Protein AF-A0A941BET4-F1 (afdb_monomer_lite)

Foldseek 3Di:
DDDDPPDALVVVVVLVVVVVVQDDDDDDDDPDQFFDDFDAAPVGDTLDTHTPPDHDPSVSVVVSSVVSVVDDD

Sequence (73 aa):
MRTPAGPRRAEVRDVAAARAGQVNTVAARTDRVDVDALLIRPDGCVAWGLPTRQDLDASTLVRALGTGSGQPP

Secondary structure (DSSP, 8-state):
-PPP--SHHHHHHHHHHTTTTT--------S-SSEEEEEE-TTS-EEEEEETT----HHHHHHHHHHTTT---

Structure (mmCIF, N/CA/C/O backbone):
data_AF-A0A941BET4-F1
#
_entry.id   AF-A0A941BET4-F1
#
loop_
_atom_site.group_PDB
_atom_site.id
_atom_site.type_symbol
_atom_site.label_atom_id
_atom_site.label_alt_id
_atom_site.label_comp_id
_atom_site.label_asym_id
_atom_site.label_entity_id
_atom_site.label_seq_id
_atom_site.pdbx_PDB_ins_code
_atom_site.Cartn_x
_atom_site.Cartn_y
_atom_site.Cartn_z
_atom_site.occupancy
_atom_site.B_iso_or_equiv
_atom_site.auth_seq_id
_atom_site.auth_comp_id
_atom_site.auth_asym_id
_atom_site.auth_atom_id
_atom_site.pdbx_PDB_model_num
ATOM 1 N N . MET A 1 1 ? 24.903 -0.824 -20.827 1.00 37.09 1 MET A N 1
ATOM 2 C CA . MET A 1 1 ? 25.131 -0.366 -19.440 1.00 37.09 1 MET A CA 1
ATOM 3 C C . MET A 1 1 ? 23.756 -0.179 -18.797 1.00 37.09 1 MET A C 1
ATOM 5 O O . MET A 1 1 ? 23.059 0.746 -19.180 1.00 37.09 1 MET A O 1
ATOM 9 N N . ARG A 1 2 ? 23.274 -1.138 -17.987 1.00 45.09 2 ARG A N 1
ATOM 10 C CA . 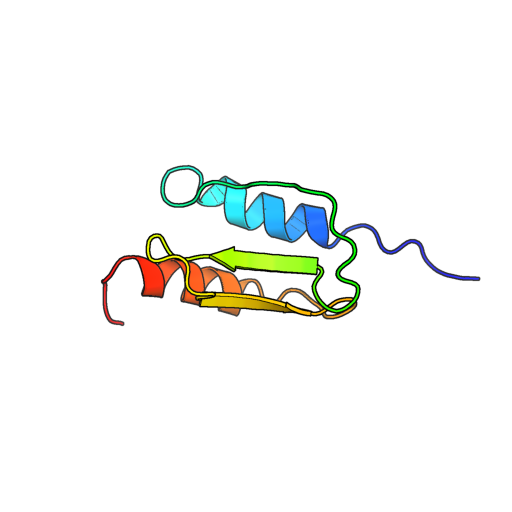ARG A 1 2 ? 21.942 -1.060 -17.346 1.00 45.09 2 ARG A CA 1
ATOM 11 C C . ARG A 1 2 ? 22.081 -0.290 -16.033 1.00 45.09 2 ARG A C 1
ATOM 13 O O . ARG A 1 2 ? 22.833 -0.723 -15.167 1.00 45.09 2 ARG A O 1
ATOM 20 N N . THR A 1 3 ? 21.379 0.825 -15.897 1.00 45.88 3 THR A N 1
ATOM 21 C CA . THR A 1 3 ? 21.285 1.597 -14.651 1.00 45.88 3 THR A CA 1
ATOM 22 C C . THR A 1 3 ? 20.629 0.733 -13.563 1.00 45.88 3 THR A C 1
ATOM 24 O O . THR A 1 3 ? 19.643 0.053 -13.865 1.00 45.88 3 THR A O 1
ATOM 27 N N . PRO A 1 4 ? 21.142 0.697 -12.319 1.00 44.31 4 PRO A N 1
ATOM 28 C CA . PRO A 1 4 ? 20.491 -0.047 -11.248 1.00 44.31 4 PRO A CA 1
ATOM 29 C C . PRO A 1 4 ? 19.128 0.585 -10.943 1.00 44.31 4 PRO A C 1
ATOM 31 O O . PRO A 1 4 ? 19.038 1.766 -10.623 1.00 44.31 4 PRO A O 1
ATOM 34 N N . ALA A 1 5 ? 18.057 -0.203 -11.043 1.00 49.31 5 ALA A N 1
ATOM 35 C CA . ALA A 1 5 ? 16.720 0.180 -10.599 1.00 49.31 5 ALA A CA 1
ATOM 36 C C . ALA A 1 5 ? 16.669 0.202 -9.059 1.00 49.31 5 ALA A C 1
ATOM 38 O O . ALA A 1 5 ? 16.166 -0.719 -8.419 1.00 49.31 5 ALA A O 1
ATOM 39 N N . GLY A 1 6 ? 17.242 1.239 -8.457 1.00 57.38 6 GLY A N 1
ATOM 40 C CA . GLY A 1 6 ? 17.075 1.589 -7.048 1.00 57.38 6 GLY A CA 1
ATOM 41 C C . GLY A 1 6 ? 16.933 3.102 -6.958 1.00 57.38 6 GLY A C 1
ATOM 42 O O . GLY A 1 6 ? 17.925 3.796 -7.151 1.00 57.38 6 GLY A O 1
ATOM 43 N N . PRO A 1 7 ? 15.687 3.607 -6.880 1.00 51.47 7 PRO A N 1
ATOM 44 C CA . PRO A 1 7 ? 15.207 4.303 -5.668 1.00 51.47 7 PRO A CA 1
ATOM 45 C C . PRO A 1 7 ? 13.712 4.049 -5.337 1.00 51.47 7 PRO A C 1
ATOM 47 O O . PRO A 1 7 ? 13.199 4.441 -4.296 1.00 51.47 7 PRO A O 1
ATOM 50 N N . ARG A 1 8 ? 13.019 3.261 -6.158 1.00 63.81 8 ARG A N 1
ATOM 51 C CA . ARG A 1 8 ? 11.561 3.310 -6.291 1.00 63.81 8 ARG A CA 1
ATOM 52 C C . ARG A 1 8 ? 10.741 2.640 -5.181 1.00 63.81 8 ARG A C 1
ATOM 54 O O . ARG A 1 8 ? 9.709 3.145 -4.744 1.00 63.81 8 ARG A O 1
ATOM 61 N N . ARG A 1 9 ? 11.223 1.495 -4.683 1.00 66.06 9 ARG A N 1
ATOM 62 C CA . ARG A 1 9 ? 10.625 0.803 -3.524 1.00 66.06 9 ARG A CA 1
ATOM 63 C C . ARG A 1 9 ? 10.855 1.558 -2.218 1.00 66.06 9 ARG A C 1
ATOM 65 O O . ARG A 1 9 ? 10.026 1.463 -1.319 1.00 66.06 9 ARG A O 1
ATOM 72 N N . ALA A 1 10 ? 11.968 2.283 -2.105 1.00 71.38 10 ALA A N 1
ATOM 73 C CA . ALA A 1 10 ? 12.247 3.097 -0.929 1.00 71.38 10 ALA A CA 1
ATOM 74 C C . ALA A 1 10 ? 11.253 4.261 -0.834 1.00 71.38 10 ALA A C 1
ATOM 76 O O . ALA A 1 10 ? 10.704 4.481 0.236 1.00 71.38 10 ALA A O 1
ATOM 77 N N . GLU A 1 11 ? 10.932 4.901 -1.959 1.00 74.81 11 GLU A N 1
ATOM 78 C CA . GLU A 1 11 ? 9.935 5.979 -2.024 1.00 74.81 11 GLU A CA 1
ATOM 79 C C . GLU A 1 11 ? 8.525 5.513 -1.633 1.00 74.81 11 GLU A C 1
ATOM 81 O O . GLU A 1 11 ? 7.856 6.168 -0.840 1.00 74.81 11 GLU A O 1
ATOM 86 N N . VAL A 1 12 ? 8.075 4.342 -2.110 1.00 74.69 12 VAL A N 1
ATOM 87 C CA . VAL A 1 12 ? 6.781 3.773 -1.675 1.00 74.69 12 VAL A CA 1
ATOM 88 C C . VAL A 1 12 ? 6.774 3.522 -0.165 1.0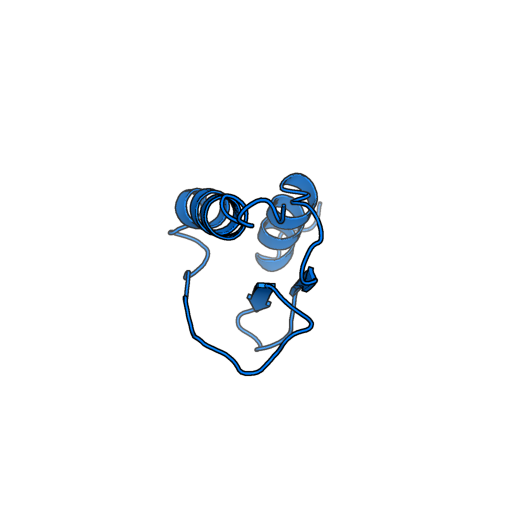0 74.69 12 VAL A C 1
ATOM 90 O O . VAL A 1 12 ? 5.778 3.800 0.502 1.00 74.69 12 VAL A O 1
ATOM 93 N N . ARG A 1 13 ? 7.885 3.015 0.386 1.00 77.12 13 ARG A N 1
ATOM 94 C CA . ARG A 1 13 ? 8.017 2.792 1.833 1.00 77.12 13 ARG A CA 1
ATOM 95 C C . ARG A 1 13 ? 8.049 4.099 2.615 1.00 77.12 13 ARG A C 1
ATOM 97 O O . ARG A 1 13 ? 7.492 4.118 3.701 1.00 77.12 13 ARG A O 1
ATOM 104 N N . ASP A 1 14 ? 8.657 5.154 2.088 1.00 81.88 14 ASP A N 1
ATOM 105 C CA . ASP A 1 14 ? 8.699 6.476 2.720 1.00 81.88 14 ASP A CA 1
ATOM 106 C C . ASP A 1 14 ? 7.295 7.101 2.803 1.00 81.88 14 ASP A C 1
ATOM 108 O O . ASP A 1 14 ? 6.822 7.448 3.888 1.00 81.88 14 ASP A O 1
ATOM 112 N N . VAL A 1 15 ? 6.553 7.089 1.687 1.00 78.56 15 VAL A N 1
ATOM 113 C CA . VAL A 1 15 ? 5.153 7.549 1.641 1.00 78.56 15 VAL A CA 1
ATOM 114 C C . VAL A 1 15 ? 4.263 6.730 2.582 1.00 78.56 15 VAL A C 1
ATOM 116 O O . VAL A 1 15 ? 3.398 7.285 3.264 1.00 78.56 15 VAL A O 1
ATOM 119 N N . ALA A 1 16 ? 4.476 5.413 2.657 1.00 78.06 16 ALA A N 1
ATOM 120 C CA . ALA A 1 16 ? 3.749 4.551 3.586 1.00 78.06 16 ALA A CA 1
ATOM 121 C C . ALA A 1 16 ? 4.164 4.779 5.052 1.00 78.06 16 ALA A C 1
ATOM 123 O O . ALA A 1 16 ? 3.309 4.763 5.937 1.00 78.06 16 ALA A O 1
ATOM 124 N N . ALA A 1 17 ? 5.445 5.050 5.323 1.00 79.19 17 ALA A N 1
ATOM 125 C CA . ALA A 1 17 ? 5.957 5.342 6.662 1.00 79.19 17 ALA A CA 1
ATOM 126 C C . ALA A 1 17 ? 5.351 6.632 7.230 1.00 79.19 17 ALA A C 1
ATOM 128 O O . ALA A 1 17 ? 4.958 6.659 8.397 1.00 79.19 17 ALA A O 1
ATOM 129 N N . ALA A 1 18 ? 5.144 7.651 6.390 1.00 80.19 18 ALA A N 1
ATOM 130 C CA . ALA A 1 18 ? 4.396 8.857 6.759 1.00 80.19 18 ALA A CA 1
ATOM 131 C C . ALA A 1 18 ? 2.927 8.574 7.157 1.00 80.19 18 ALA A C 1
ATOM 133 O O . ALA A 1 18 ? 2.240 9.447 7.687 1.00 80.19 18 ALA A O 1
ATOM 134 N N . ARG A 1 19 ? 2.428 7.353 6.917 1.00 74.50 19 ARG A N 1
ATOM 135 C CA . ARG A 1 19 ? 1.072 6.880 7.234 1.00 74.50 19 ARG A CA 1
ATOM 136 C C . ARG A 1 19 ? 1.065 5.645 8.145 1.00 74.50 19 ARG A C 1
ATOM 138 O O . ARG A 1 19 ? 0.047 4.958 8.209 1.00 74.50 19 ARG A O 1
ATOM 145 N N . ALA A 1 20 ? 2.139 5.391 8.897 1.00 71.62 20 ALA A N 1
ATOM 146 C CA . ALA A 1 20 ? 2.299 4.201 9.745 1.00 71.62 20 ALA A CA 1
ATOM 147 C C . ALA A 1 20 ? 1.201 3.995 10.819 1.00 71.62 20 ALA A C 1
ATOM 149 O O . ALA A 1 20 ? 1.078 2.903 11.362 1.00 71.62 20 ALA A O 1
ATOM 150 N N . GLY A 1 21 ? 0.380 5.013 11.114 1.00 75.88 21 GLY A N 1
ATOM 151 C CA . GLY A 1 21 ? -0.799 4.893 11.988 1.00 75.88 21 GLY A CA 1
ATOM 152 C C . GLY A 1 21 ? -2.099 4.468 11.288 1.00 75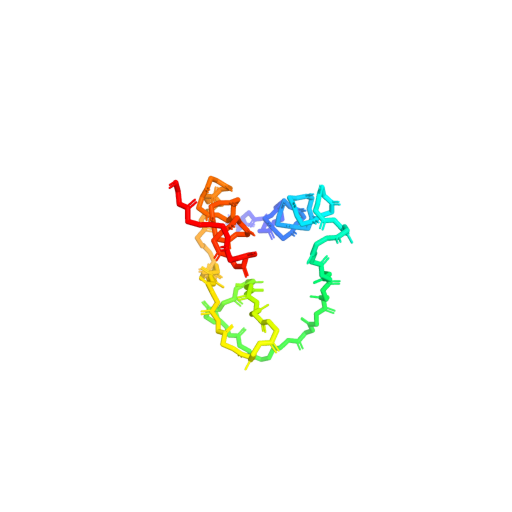.88 21 GLY A C 1
ATOM 153 O O . GLY A 1 21 ? -3.086 4.199 11.963 1.00 75.88 21 GLY A O 1
ATOM 154 N N . GLN A 1 22 ? -2.125 4.430 9.953 1.00 75.50 22 GLN A N 1
ATOM 155 C CA . GLN A 1 22 ? -3.306 4.091 9.143 1.00 75.50 22 GLN A CA 1
ATOM 156 C C . GLN A 1 22 ? -3.086 2.840 8.289 1.00 75.50 22 GLN A C 1
ATOM 158 O O . GLN A 1 22 ? -4.035 2.112 8.010 1.00 75.50 22 GLN A O 1
ATOM 163 N N . VAL A 1 23 ? -1.844 2.582 7.871 1.00 81.00 23 VAL 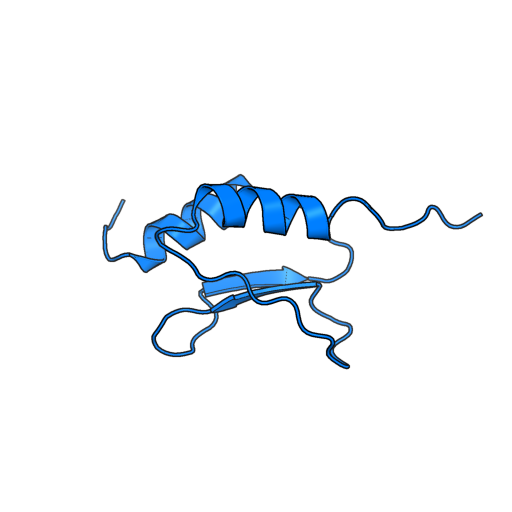A N 1
ATOM 164 C CA . VAL A 1 23 ? -1.495 1.431 7.034 1.00 81.00 23 VAL A CA 1
ATOM 165 C C . VAL A 1 23 ? -0.291 0.683 7.583 1.00 81.00 23 VAL A C 1
ATOM 167 O O . VAL A 1 23 ? 0.672 1.282 8.059 1.00 81.00 23 VAL A O 1
ATOM 170 N N . ASN A 1 24 ? -0.333 -0.644 7.470 1.00 84.19 24 ASN A N 1
ATOM 171 C CA . ASN A 1 24 ? 0.812 -1.493 7.761 1.00 84.19 24 ASN A CA 1
ATOM 172 C C . ASN A 1 24 ? 1.656 -1.692 6.494 1.00 84.19 24 ASN A C 1
ATOM 174 O O . ASN A 1 24 ? 1.118 -1.993 5.428 1.00 84.19 24 ASN A O 1
ATOM 178 N N . THR A 1 25 ? 2.978 -1.564 6.609 1.00 85.50 25 THR A N 1
ATOM 179 C CA . THR A 1 25 ? 3.900 -1.766 5.481 1.00 85.50 25 THR A CA 1
ATOM 180 C C . THR A 1 25 ? 4.546 -3.141 5.579 1.00 85.50 25 THR A C 1
ATOM 182 O O . THR A 1 25 ? 5.363 -3.387 6.464 1.00 85.50 25 THR A O 1
ATOM 185 N N . VAL A 1 26 ? 4.232 -4.025 4.632 1.00 87.38 26 VAL A N 1
ATOM 186 C CA . VAL A 1 26 ? 4.818 -5.369 4.547 1.00 87.38 26 VAL A CA 1
ATOM 187 C C . VAL A 1 26 ? 5.711 -5.458 3.314 1.00 87.38 26 VAL A C 1
ATOM 189 O O . VAL A 1 26 ? 5.281 -5.160 2.203 1.00 87.38 26 VAL A O 1
ATOM 192 N N . ALA A 1 27 ? 6.962 -5.882 3.504 1.00 85.88 27 ALA A N 1
ATOM 193 C CA . ALA A 1 27 ? 7.883 -6.187 2.414 1.00 85.88 27 ALA A CA 1
ATOM 194 C C . ALA A 1 27 ? 8.054 -7.706 2.308 1.00 85.88 27 ALA A C 1
ATOM 196 O O . ALA A 1 27 ? 8.580 -8.335 3.224 1.00 85.88 27 ALA A O 1
ATOM 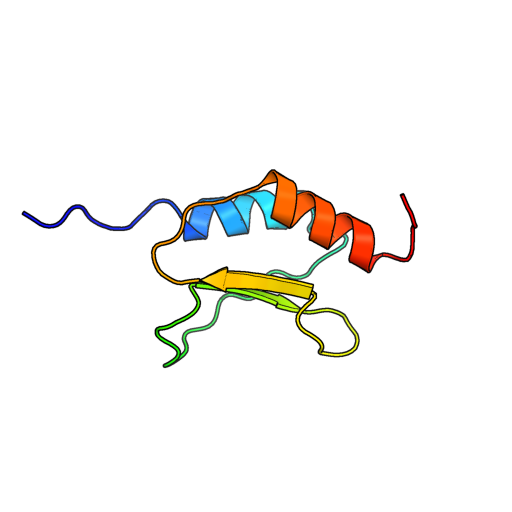197 N N . ALA A 1 28 ? 7.626 -8.286 1.188 1.00 84.69 28 ALA A N 1
ATOM 198 C CA . ALA A 1 28 ? 7.745 -9.713 0.909 1.00 84.69 28 ALA A CA 1
ATOM 199 C C . ALA A 1 28 ? 8.379 -9.940 -0.468 1.00 84.69 28 ALA A C 1
ATOM 201 O O . ALA A 1 28 ? 8.214 -9.131 -1.383 1.00 84.69 28 ALA A O 1
ATOM 202 N N . ARG A 1 29 ? 9.113 -11.048 -0.621 1.00 83.94 29 ARG A N 1
ATOM 203 C CA . ARG A 1 29 ? 9.524 -11.530 -1.946 1.00 83.94 29 ARG A CA 1
ATOM 204 C C . ARG A 1 29 ? 8.357 -12.287 -2.571 1.00 83.94 29 ARG A C 1
ATOM 206 O O . ARG A 1 29 ? 7.689 -13.055 -1.888 1.00 83.94 29 ARG A O 1
ATOM 213 N N . THR A 1 30 ? 8.134 -12.067 -3.858 1.00 81.94 30 THR A N 1
ATOM 214 C CA . THR A 1 30 ? 7.105 -12.742 -4.649 1.00 81.94 30 THR A CA 1
ATOM 215 C C . THR A 1 30 ? 7.676 -13.090 -6.018 1.00 81.94 30 THR A C 1
ATOM 217 O O . THR A 1 30 ? 8.537 -12.370 -6.523 1.00 81.94 30 THR A O 1
ATOM 220 N N . ASP A 1 31 ? 7.186 -14.173 -6.617 1.00 86.94 31 ASP A N 1
ATOM 221 C CA . ASP A 1 31 ? 7.480 -14.548 -8.005 1.00 86.94 31 ASP A CA 1
ATOM 222 C C . ASP A 1 31 ? 6.716 -13.685 -9.027 1.00 86.94 31 ASP A C 1
ATOM 224 O O . ASP A 1 31 ? 6.886 -13.846 -10.235 1.00 86.94 31 ASP A O 1
ATOM 228 N N . ARG A 1 32 ? 5.865 -12.755 -8.565 1.00 80.75 32 ARG A N 1
ATOM 229 C CA . ARG A 1 32 ? 5.185 -11.788 -9.433 1.00 80.75 32 ARG A CA 1
ATOM 230 C C . ARG A 1 32 ? 6.190 -10.818 -10.043 1.00 80.75 32 ARG A C 1
ATOM 232 O O . ARG A 1 32 ? 6.927 -10.134 -9.339 1.00 80.75 32 ARG A O 1
ATOM 239 N N . VAL A 1 33 ? 6.178 -10.753 -11.372 1.00 83.19 33 VAL A N 1
ATOM 240 C CA . VAL A 1 33 ? 7.076 -9.908 -12.178 1.00 83.19 33 VAL A CA 1
ATOM 241 C C . VAL A 1 33 ? 6.393 -8.654 -12.720 1.00 83.19 33 VAL A C 1
ATOM 243 O O . VAL A 1 33 ? 7.053 -7.813 -13.326 1.00 83.19 33 VAL A O 1
ATOM 246 N N . ASP A 1 34 ? 5.075 -8.563 -12.555 1.00 85.06 34 ASP A N 1
ATOM 247 C CA . ASP A 1 34 ? 4.226 -7.517 -13.120 1.00 85.06 34 ASP A CA 1
ATOM 248 C C . ASP A 1 34 ? 3.952 -6.348 -12.158 1.00 85.06 34 ASP A C 1
ATOM 250 O O . ASP A 1 34 ? 3.569 -5.269 -12.614 1.00 85.06 34 ASP A O 1
ATOM 254 N N . VAL A 1 35 ? 4.191 -6.521 -10.852 1.00 85.00 35 VAL A N 1
ATOM 255 C CA . VAL A 1 35 ? 3.875 -5.529 -9.815 1.00 85.00 35 VAL A CA 1
ATOM 256 C C . VAL A 1 35 ? 5.011 -5.361 -8.799 1.00 85.00 35 VAL A C 1
ATOM 258 O O . VAL A 1 35 ? 5.560 -6.335 -8.289 1.00 85.00 35 VAL A O 1
ATOM 261 N N . ASP A 1 36 ? 5.359 -4.110 -8.486 1.00 86.69 36 ASP A N 1
ATOM 262 C CA . ASP A 1 36 ? 6.387 -3.749 -7.494 1.00 86.69 36 ASP A CA 1
ATOM 263 C C . ASP A 1 36 ? 5.792 -3.421 -6.110 1.00 86.69 36 ASP A C 1
ATOM 265 O O . ASP A 1 36 ? 6.463 -3.610 -5.093 1.00 86.69 36 ASP A O 1
ATOM 269 N N . ALA A 1 37 ? 4.548 -2.927 -6.048 1.00 88.06 37 ALA A N 1
ATOM 270 C CA . ALA A 1 37 ? 3.853 -2.633 -4.793 1.00 88.06 37 ALA A CA 1
ATOM 271 C C . ALA A 1 37 ? 2.328 -2.713 -4.942 1.00 88.06 37 ALA A C 1
ATOM 273 O O . ALA A 1 37 ? 1.781 -2.416 -6.002 1.00 88.06 37 ALA A O 1
ATOM 274 N N . LEU A 1 38 ? 1.643 -3.068 -3.857 1.00 88.69 38 LEU A N 1
ATOM 275 C CA . LEU A 1 38 ? 0.186 -3.107 -3.773 1.00 88.69 38 LEU A CA 1
ATOM 276 C C . LEU A 1 38 ? -0.271 -2.440 -2.477 1.00 88.69 38 LEU A C 1
ATOM 278 O O . LEU A 1 38 ? 0.335 -2.641 -1.424 1.00 88.69 38 LEU A O 1
ATOM 282 N N . LEU A 1 39 ? -1.367 -1.692 -2.560 1.00 87.31 39 LEU A N 1
ATOM 283 C CA . LEU A 1 39 ? -2.141 -1.258 -1.406 1.00 87.31 39 LEU A CA 1
ATOM 284 C C . LEU A 1 39 ? -3.357 -2.169 -1.282 1.00 87.31 39 LEU A C 1
ATOM 286 O O . LEU A 1 39 ? -4.223 -2.188 -2.161 1.00 87.31 39 LEU A O 1
ATOM 290 N N . ILE A 1 40 ? -3.414 -2.909 -0.180 1.00 87.62 40 ILE A N 1
ATOM 291 C CA . ILE A 1 40 ? -4.496 -3.842 0.119 1.00 87.62 40 ILE A CA 1
ATOM 292 C C . ILE A 1 40 ? -5.388 -3.228 1.193 1.00 87.62 40 ILE A C 1
ATOM 294 O O . ILE A 1 40 ? -4.901 -2.735 2.211 1.00 87.62 40 ILE A O 1
ATOM 298 N N . ARG A 1 41 ? -6.696 -3.239 0.948 1.00 84.94 41 ARG A N 1
ATOM 299 C CA . ARG A 1 41 ? -7.709 -2.810 1.912 1.00 84.94 41 ARG A CA 1
ATOM 300 C C . ARG A 1 41 ? -7.892 -3.861 3.011 1.00 84.94 41 ARG A C 1
ATOM 302 O O . ARG A 1 41 ? -7.590 -5.030 2.781 1.00 84.94 41 ARG A O 1
ATOM 309 N N . PRO A 1 42 ? -8.463 -3.495 4.171 1.00 84.38 42 PRO A N 1
ATOM 310 C CA . PRO A 1 42 ? -8.768 -4.457 5.232 1.00 84.38 42 PRO A CA 1
ATOM 311 C C . PRO A 1 42 ? -9.683 -5.611 4.791 1.00 84.38 42 PRO A C 1
ATOM 313 O O . PRO A 1 42 ? -9.580 -6.707 5.328 1.00 84.38 42 PRO A O 1
ATOM 316 N N . ASP A 1 43 ? -10.546 -5.387 3.793 1.00 86.38 43 ASP A N 1
ATOM 317 C CA . ASP A 1 43 ? -11.400 -6.422 3.186 1.00 86.38 43 ASP A CA 1
ATOM 318 C C . ASP A 1 43 ? -10.654 -7.382 2.234 1.00 86.38 43 ASP A C 1
ATOM 320 O O . ASP A 1 43 ? -11.248 -8.325 1.717 1.00 86.38 43 ASP A O 1
ATOM 324 N N . GLY A 1 44 ? -9.355 -7.167 2.007 1.00 85.94 44 GLY A N 1
ATOM 325 C CA . GLY A 1 44 ? -8.516 -7.996 1.145 1.00 85.94 44 GLY A CA 1
ATOM 326 C C . GLY A 1 44 ? -8.487 -7.571 -0.326 1.00 85.94 44 GLY A C 1
ATOM 327 O O . GLY A 1 44 ? -7.684 -8.114 -1.085 1.00 85.94 44 GLY A O 1
ATOM 328 N N . CYS A 1 45 ? -9.291 -6.587 -0.750 1.00 88.06 45 CYS A N 1
ATOM 329 C CA . CYS A 1 45 ? -9.235 -6.076 -2.120 1.00 88.06 45 CYS A CA 1
ATOM 330 C C . CYS A 1 45 ? -8.044 -5.135 -2.346 1.00 88.06 45 CYS A C 1
ATOM 332 O O . CYS A 1 45 ? -7.604 -4.403 -1.457 1.00 88.06 45 CYS A O 1
ATOM 334 N N . VAL A 1 46 ? -7.557 -5.096 -3.586 1.00 87.94 46 VAL A N 1
ATOM 335 C CA . VAL A 1 46 ? -6.519 -4.154 -4.018 1.00 87.94 46 VAL A CA 1
ATOM 336 C C . VAL A 1 46 ? -7.149 -2.775 -4.240 1.00 87.94 46 VAL A C 1
ATOM 338 O O . VAL A 1 46 ? -8.000 -2.619 -5.112 1.00 87.94 46 VAL A O 1
ATOM 341 N N . ALA A 1 47 ? -6.719 -1.768 -3.479 1.00 86.31 47 ALA A N 1
ATOM 342 C CA . ALA A 1 47 ? -7.106 -0.368 -3.699 1.00 86.31 47 ALA A CA 1
ATOM 343 C C . ALA A 1 47 ? -6.188 0.351 -4.693 1.00 86.31 47 ALA A C 1
ATOM 345 O O . ALA A 1 47 ? -6.612 1.301 -5.348 1.00 86.31 47 ALA A O 1
ATOM 346 N N . TRP A 1 48 ? -4.926 -0.072 -4.789 1.00 88.19 48 TRP A N 1
ATOM 347 C CA . TRP A 1 48 ? -3.946 0.511 -5.699 1.00 88.19 48 TRP A CA 1
ATOM 348 C C . TRP A 1 48 ? -2.806 -0.468 -5.975 1.00 88.19 48 TRP A C 1
ATOM 350 O O . TRP A 1 48 ? -2.470 -1.295 -5.126 1.00 88.19 48 TRP A O 1
ATOM 360 N N . GLY A 1 49 ? -2.187 -0.353 -7.147 1.00 88.62 49 GLY A N 1
ATOM 361 C CA . GLY A 1 49 ? -1.004 -1.122 -7.505 1.00 88.62 49 GLY A CA 1
ATOM 362 C C . GLY A 1 49 ? -0.008 -0.294 -8.300 1.00 88.62 49 GLY A C 1
ATOM 363 O O . GLY A 1 49 ? -0.394 0.549 -9.108 1.00 88.62 49 GLY A O 1
ATOM 364 N N . LEU A 1 50 ? 1.272 -0.569 -8.072 1.00 88.12 50 LEU A N 1
ATOM 365 C CA . LEU A 1 50 ? 2.385 -0.046 -8.848 1.00 88.12 50 LEU A CA 1
ATOM 366 C C . LEU A 1 50 ? 2.917 -1.140 -9.770 1.00 88.12 50 LEU A C 1
ATOM 368 O O . LEU A 1 50 ? 3.590 -2.054 -9.283 1.00 88.12 50 LEU A O 1
ATOM 372 N N . PRO A 1 51 ? 2.676 -1.053 -11.084 1.00 87.50 51 PRO A N 1
ATOM 373 C CA . PRO A 1 51 ? 3.237 -2.011 -12.017 1.00 87.50 51 PRO A CA 1
ATOM 374 C C . PRO A 1 51 ? 4.760 -1.907 -12.078 1.00 87.50 51 PRO A C 1
ATOM 376 O O . PRO A 1 51 ? 5.348 -0.834 -11.897 1.00 87.50 51 PRO A O 1
ATOM 379 N N . THR A 1 52 ? 5.402 -3.029 -12.374 1.00 82.44 52 THR A N 1
ATOM 380 C CA . THR A 1 52 ? 6.857 -3.106 -12.440 1.00 82.44 52 THR A CA 1
ATOM 381 C C . THR A 1 52 ? 7.421 -2.171 -13.512 1.00 82.44 52 THR A C 1
ATOM 383 O O . THR A 1 52 ? 6.923 -2.121 -14.637 1.00 82.44 52 THR A O 1
ATOM 386 N N . ARG A 1 53 ? 8.490 -1.438 -13.163 1.00 81.44 53 ARG A N 1
ATOM 387 C CA . ARG A 1 53 ? 9.164 -0.411 -14.000 1.00 81.44 53 ARG A CA 1
ATOM 388 C C . ARG A 1 53 ? 8.363 0.867 -14.300 1.00 81.44 53 ARG A C 1
ATOM 390 O O . ARG A 1 53 ? 8.830 1.660 -15.115 1.00 81.44 53 ARG A O 1
ATOM 397 N N . GLN A 1 54 ? 7.210 1.096 -13.675 1.00 80.75 54 GLN A N 1
ATOM 398 C CA . GLN A 1 54 ? 6.536 2.404 -13.755 1.00 80.75 54 GLN A CA 1
ATOM 399 C C . GLN A 1 54 ? 7.089 3.384 -12.712 1.00 80.75 54 GLN A C 1
ATOM 401 O O . GLN A 1 54 ? 7.856 2.953 -11.853 1.00 80.75 54 GLN A O 1
ATOM 406 N N . ASP A 1 55 ? 6.733 4.676 -12.795 1.00 81.31 55 ASP A N 1
ATOM 407 C CA . ASP A 1 55 ? 7.138 5.759 -11.866 1.00 81.31 55 ASP A CA 1
ATOM 408 C C . ASP A 1 55 ? 6.092 6.042 -10.745 1.00 81.31 55 ASP A C 1
ATOM 410 O O . ASP A 1 55 ? 5.022 5.423 -10.758 1.00 81.31 55 ASP A O 1
ATOM 414 N N . LEU A 1 56 ? 6.444 6.782 -9.666 1.00 79.00 56 LEU A N 1
ATOM 415 C CA . LEU A 1 56 ? 5.568 6.952 -8.487 1.00 79.00 56 LEU A CA 1
ATOM 416 C C . LEU A 1 56 ? 4.739 8.151 -8.738 1.00 79.00 56 LEU A C 1
ATOM 418 O O . LEU A 1 56 ? 5.164 9.273 -8.494 1.00 79.00 56 LEU A O 1
ATOM 422 N N . ASP A 1 57 ? 3.486 7.888 -9.040 1.00 81.50 57 ASP A N 1
ATOM 423 C CA . ASP A 1 57 ? 2.515 8.905 -8.762 1.00 81.50 57 ASP A CA 1
ATOM 424 C C . ASP A 1 57 ? 2.161 8.874 -7.268 1.00 81.50 57 ASP A C 1
ATOM 426 O O . ASP A 1 57 ? 1.210 8.220 -6.826 1.00 81.50 57 ASP A O 1
ATOM 430 N N . ALA A 1 58 ? 2.988 9.552 -6.464 1.00 76.50 58 ALA A N 1
ATOM 431 C CA . ALA A 1 58 ? 2.797 9.658 -5.017 1.00 76.50 58 ALA A CA 1
ATOM 432 C C . ALA A 1 58 ? 1.437 10.289 -4.690 1.00 76.50 58 ALA A C 1
ATOM 434 O O . ALA A 1 58 ? 0.805 9.920 -3.702 1.00 76.50 58 ALA A O 1
ATOM 435 N N . SER A 1 59 ? 0.947 11.179 -5.559 1.00 78.81 59 SER A N 1
ATOM 436 C CA . SER A 1 59 ? -0.375 11.790 -5.434 1.00 78.81 59 SER A CA 1
ATOM 437 C C . SER A 1 59 ? -1.498 10.751 -5.545 1.00 78.81 59 SER A C 1
ATOM 439 O O . SER A 1 59 ? -2.427 10.752 -4.734 1.00 78.81 59 SER A O 1
ATOM 441 N N . THR A 1 60 ? -1.377 9.796 -6.469 1.00 80.88 60 THR A N 1
ATOM 442 C CA . THR A 1 60 ? -2.326 8.693 -6.647 1.00 80.88 60 THR A CA 1
ATOM 443 C C . THR A 1 60 ? -2.290 7.739 -5.459 1.00 80.88 60 THR A C 1
ATOM 445 O O . THR A 1 60 ? -3.350 7.356 -4.962 1.00 80.88 60 THR A O 1
ATOM 448 N N . LEU A 1 61 ? -1.100 7.409 -4.945 1.00 79.06 61 LEU A N 1
ATOM 449 C CA . LEU A 1 61 ? -0.966 6.590 -3.735 1.00 79.06 61 LEU A CA 1
ATOM 450 C C . LEU A 1 61 ? -1.591 7.289 -2.516 1.00 79.06 61 LEU A C 1
ATOM 452 O O . LEU A 1 61 ? -2.373 6.679 -1.792 1.00 79.06 61 LEU A O 1
ATOM 456 N N . VAL A 1 62 ? -1.321 8.581 -2.314 1.00 79.19 62 VAL A N 1
ATOM 457 C CA . VAL A 1 62 ? -1.904 9.378 -1.221 1.00 79.19 62 VAL A CA 1
ATOM 458 C C . VAL A 1 62 ? -3.427 9.464 -1.328 1.00 79.19 62 VAL A C 1
ATOM 460 O O . VAL A 1 62 ? -4.114 9.3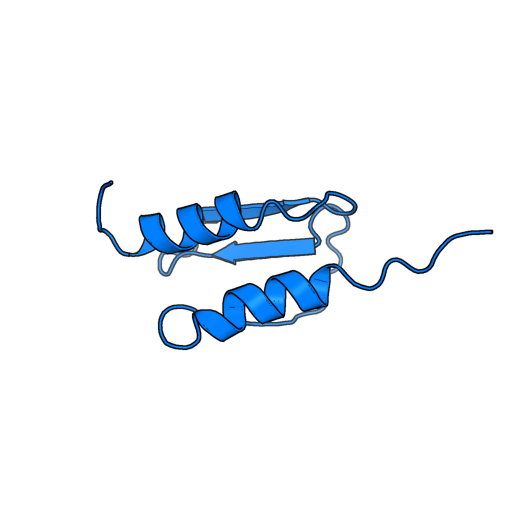44 -0.311 1.00 79.19 62 VAL A O 1
ATOM 463 N N . ARG A 1 63 ? -3.969 9.625 -2.541 1.00 78.31 63 ARG A N 1
ATOM 464 C CA . ARG A 1 63 ? -5.420 9.606 -2.772 1.00 78.31 63 ARG A CA 1
ATOM 465 C C . ARG A 1 63 ? -6.021 8.241 -2.459 1.00 78.31 63 ARG A C 1
ATOM 467 O O . ARG A 1 63 ? -7.022 8.195 -1.755 1.00 78.31 63 ARG A O 1
ATOM 474 N N . ALA A 1 64 ? -5.398 7.152 -2.909 1.00 78.75 64 ALA A N 1
ATOM 475 C CA . ALA A 1 64 ? -5.852 5.790 -2.619 1.00 78.75 64 ALA A CA 1
ATOM 476 C C . ALA A 1 64 ? -5.809 5.463 -1.114 1.00 78.75 64 ALA A C 1
ATOM 478 O O . ALA A 1 64 ? -6.704 4.805 -0.585 1.00 78.75 64 ALA A O 1
ATOM 479 N N . LEU A 1 65 ? -4.796 5.971 -0.408 1.00 75.31 65 LEU A N 1
ATOM 480 C CA . LEU A 1 65 ? -4.692 5.878 1.049 1.00 75.31 65 LEU A CA 1
ATOM 481 C C . LEU A 1 65 ? -5.780 6.696 1.764 1.00 75.31 65 LEU A C 1
ATOM 483 O O . LEU A 1 65 ? -6.219 6.306 2.840 1.00 75.31 65 LEU A O 1
ATOM 487 N N . GLY A 1 66 ? -6.218 7.819 1.187 1.00 71.44 66 GLY A N 1
ATOM 488 C CA . GLY A 1 66 ? -7.311 8.638 1.722 1.00 71.44 66 GLY A CA 1
ATOM 489 C C . GLY A 1 66 ? -8.703 8.042 1.488 1.00 71.44 66 GLY A C 1
ATOM 490 O O . GLY A 1 66 ? -9.544 8.092 2.380 1.00 71.44 66 GLY A O 1
ATOM 491 N N . THR A 1 67 ? -8.941 7.430 0.324 1.00 64.12 67 THR A N 1
ATOM 492 C CA . THR A 1 67 ? -10.251 6.857 -0.043 1.00 64.12 67 THR A CA 1
ATOM 493 C C . THR A 1 67 ? -10.553 5.521 0.638 1.00 64.12 67 THR A C 1
ATOM 495 O O . THR A 1 67 ? -11.716 5.135 0.739 1.00 64.12 67 THR A O 1
ATOM 498 N N . GLY A 1 68 ? -9.534 4.819 1.142 1.00 54.44 68 GLY A N 1
ATOM 499 C CA . GLY A 1 68 ? -9.700 3.573 1.898 1.00 54.44 68 GLY A CA 1
ATOM 500 C C . GLY A 1 68 ? -10.268 3.752 3.312 1.00 54.44 68 GLY A C 1
ATOM 501 O O . GLY A 1 68 ? -10.808 2.795 3.862 1.00 54.44 68 GLY A O 1
ATOM 502 N N . SER A 1 69 ? -10.196 4.962 3.881 1.00 53.53 69 SER A N 1
ATOM 503 C CA . SER A 1 69 ? -10.622 5.252 5.263 1.00 53.53 69 SER A CA 1
ATOM 504 C C . SER A 1 69 ? -12.105 5.622 5.403 1.00 53.53 69 SER A C 1
ATOM 506 O O . SER A 1 69 ? -12.537 6.017 6.481 1.00 53.53 69 SER A O 1
ATOM 508 N N . GLY A 1 70 ? -12.903 5.507 4.334 1.00 47.69 70 GLY A N 1
ATOM 509 C CA . GLY A 1 70 ? -14.344 5.779 4.385 1.00 47.69 70 GLY A CA 1
ATOM 510 C C . GLY A 1 70 ? -14.731 7.262 4.411 1.00 47.69 70 GLY A C 1
ATOM 511 O O . GLY A 1 70 ? -15.913 7.561 4.544 1.00 47.69 70 GLY A O 1
ATOM 512 N N . GLN A 1 71 ? -13.781 8.186 4.241 1.00 36.28 71 GLN A N 1
ATOM 513 C CA . GLN A 1 71 ? -14.087 9.603 4.042 1.00 36.28 71 GLN A CA 1
ATOM 514 C C . GLN A 1 71 ? -14.247 9.866 2.530 1.00 36.28 71 GLN A C 1
ATOM 516 O O . GLN A 1 71 ? -13.266 9.713 1.792 1.00 36.28 71 GLN A O 1
ATOM 521 N N . PRO A 1 72 ? -15.450 10.211 2.031 1.00 38.66 72 PRO A N 1
ATOM 522 C CA . PRO A 1 72 ? -15.604 10.680 0.657 1.00 38.66 72 PRO A CA 1
ATOM 523 C C . PRO A 1 72 ? -14.888 12.037 0.476 1.00 38.66 72 PRO A C 1
ATOM 525 O O . PRO A 1 72 ? -14.608 12.700 1.479 1.00 38.66 72 PRO A O 1
ATOM 528 N N . PRO A 1 73 ? -14.539 12.416 -0.771 1.00 52.19 73 PRO A N 1
ATOM 529 C CA . PRO A 1 73 ? -13.895 13.697 -1.067 1.00 52.19 73 PRO A CA 1
ATOM 530 C C . PRO A 1 73 ? -14.708 14.905 -0.592 1.00 52.19 73 PRO A C 1
ATOM 532 O O . PRO A 1 73 ? -15.957 14.814 -0.581 1.00 52.19 73 PRO A O 1
#

pLDDT: mean 75.01, std 14.33, range [36.28, 88.69]

Organism: NCBI:txid2823109

Radius of gyration: 13.0 Å; chains: 1; bounding box: 41×28×31 Å